Protein AF-A0A1Z8KY13-F1 (afdb_monomer)

Mean predicted aligned error: 12.35 Å

Solvent-accessible surface area (backbone atoms only — not comparable to full-atom values): 9020 Å² total; per-residue (Å²): 141,72,74,74,78,75,57,74,81,51,73,67,54,54,51,50,51,55,26,43,59,44,68,47,85,59,83,81,62,67,30,42,62,20,48,49,52,13,56,51,22,36,50,48,15,53,54,44,48,52,53,64,70,66,57,58,84,84,57,51,70,67,59,49,52,48,47,55,52,48,26,55,49,24,43,53,43,34,74,35,62,27,33,40,76,74,64,94,80,82,76,55,74,66,50,54,35,68,33,20,38,74,23,68,68,38,51,53,53,51,51,53,47,22,66,77,39,32,72,58,28,52,54,47,49,52,65,73,64,55,72,81,77,73,75,69,75,79,72,78,81,72,80,82,76,80,89,74,85,88,84,89,132

Sequence (153 aa):
MFMKFLRGPSPNEVVLEAAGIILGSRKMPEGHENYRLREESARQAKHIGKLLEGGNQLMDAEVRDFLTKAHRGFDRLGKIDSAIHNGTTFGTAEAIAMAYRKNPKWQREFLAFREALADQADAVIDKMTAIPTVEMPRRPILPKVSLSNWGGM

Secondary structure (DSSP, 8-state):
--GGGSSPPPHHHHHHHHHHHHHT-SPPP-GGGGHHHHHHHHHHHHHHHHHHHTT-TTS-HHHHHHHHHHHHHHHHHHTS-SEEE-S---S-HHHHHHTEEE-HHHHHHHHHHHHHHHHHHHHHHHHHH------------------------

pLDDT: mean 75.96, std 18.73, range [31.19, 97.25]

Nearest PDB structures (foldseek):
  8otz-assembly1_Cs  TM=2.197E-01  e=8.440E+00  Bos taurus

Structure (mmCIF, N/CA/C/O backbone):
data_AF-A0A1Z8KY13-F1
#
_entry.id   AF-A0A1Z8KY13-F1
#
loop_
_atom_site.group_PDB
_atom_site.id
_atom_si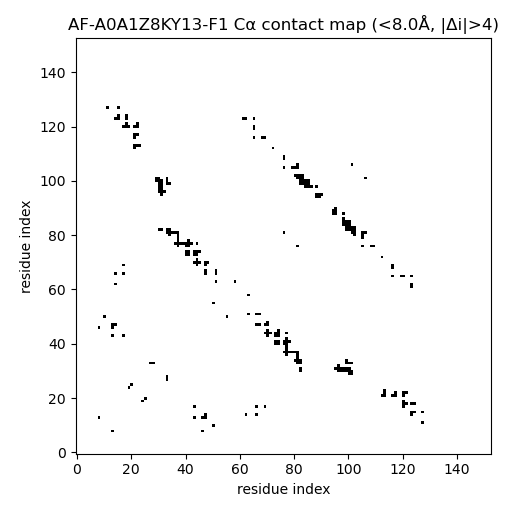te.type_symbol
_atom_site.label_atom_id
_atom_site.label_alt_id
_atom_site.label_comp_id
_atom_site.label_asym_id
_atom_site.label_entity_id
_atom_site.label_seq_id
_atom_site.pdbx_PDB_ins_code
_atom_site.Cartn_x
_atom_site.Cartn_y
_atom_site.Cartn_z
_atom_site.occupancy
_atom_site.B_iso_or_equiv
_atom_site.auth_seq_id
_atom_site.auth_comp_id
_atom_site.auth_asym_id
_atom_site.auth_atom_id
_atom_site.pdbx_PDB_model_num
ATOM 1 N N . MET A 1 1 ? -8.736 28.470 -5.691 1.00 38.75 1 MET A N 1
ATOM 2 C CA . MET A 1 1 ? -8.796 26.988 -5.618 1.00 38.75 1 MET A CA 1
ATOM 3 C C . MET A 1 1 ? -7.469 26.354 -5.143 1.00 38.75 1 MET A C 1
ATOM 5 O O . MET A 1 1 ? -7.197 25.215 -5.482 1.00 38.75 1 MET A O 1
ATOM 9 N N . PHE A 1 2 ? -6.657 27.046 -4.322 1.00 33.62 2 PHE A N 1
ATOM 10 C CA . PHE A 1 2 ? -5.311 26.601 -3.896 1.00 33.62 2 PHE A CA 1
ATOM 11 C C . PHE A 1 2 ? -5.249 25.999 -2.473 1.00 33.62 2 PHE A C 1
ATOM 13 O O . PHE A 1 2 ? -4.263 25.368 -2.113 1.00 33.62 2 PHE A O 1
ATOM 20 N N . MET A 1 3 ? -6.307 26.131 -1.661 1.00 31.19 3 MET A N 1
ATOM 21 C CA . MET A 1 3 ? -6.311 25.665 -0.261 1.00 31.19 3 MET A CA 1
ATOM 22 C C . MET A 1 3 ? -6.559 24.157 -0.066 1.00 31.19 3 MET A C 1
ATOM 24 O O . MET A 1 3 ? -6.382 23.664 1.044 1.00 31.19 3 MET A O 1
ATOM 28 N N . LYS A 1 4 ? -6.931 23.400 -1.111 1.00 38.62 4 LYS A N 1
ATOM 29 C CA . LYS A 1 4 ? -7.155 21.941 -1.003 1.00 38.62 4 LYS A CA 1
ATOM 30 C C . LYS A 1 4 ? -5.864 21.107 -0.990 1.00 38.62 4 LYS A C 1
ATOM 32 O O . LYS A 1 4 ? -5.913 19.966 -0.561 1.00 38.62 4 LYS A O 1
ATOM 37 N N . PHE A 1 5 ? -4.722 21.670 -1.393 1.00 43.19 5 PHE A N 1
ATOM 38 C CA . PHE A 1 5 ? -3.431 20.962 -1.421 1.00 43.19 5 PHE A CA 1
ATOM 39 C C . PHE A 1 5 ? -2.592 21.125 -0.139 1.00 43.19 5 PHE A C 1
ATOM 41 O O . PHE A 1 5 ? -1.548 20.495 -0.013 1.00 43.19 5 PHE A O 1
ATOM 48 N N . LEU A 1 6 ? -3.028 21.961 0.815 1.00 48.44 6 LEU A N 1
ATOM 49 C CA . LEU A 1 6 ? -2.286 22.241 2.056 1.00 48.44 6 LEU A CA 1
ATOM 50 C C . LEU A 1 6 ? -2.705 21.360 3.243 1.00 48.44 6 LEU A C 1
ATOM 52 O O . LEU A 1 6 ? -1.977 21.282 4.230 1.00 48.44 6 LEU A O 1
ATOM 56 N N . ARG A 1 7 ? -3.854 20.678 3.163 1.00 59.34 7 ARG A N 1
ATOM 57 C CA . ARG A 1 7 ? -4.224 19.636 4.126 1.00 59.34 7 ARG A CA 1
ATOM 58 C C 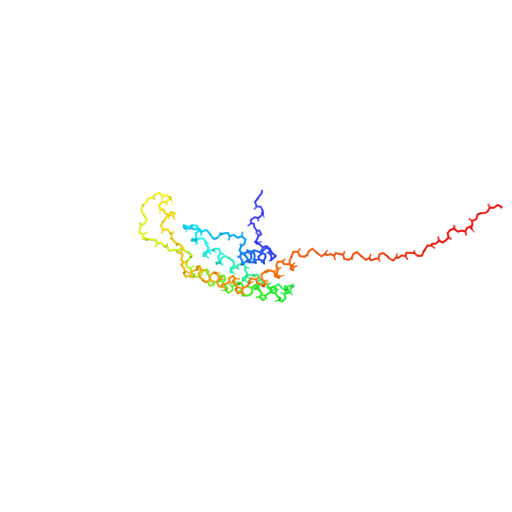. ARG A 1 7 ? -3.777 18.296 3.553 1.00 59.34 7 ARG A C 1
ATOM 60 O O . ARG A 1 7 ? -4.208 17.924 2.469 1.00 59.34 7 ARG A O 1
ATOM 67 N N . GLY A 1 8 ? -2.891 17.602 4.268 1.00 65.25 8 GLY A N 1
ATOM 68 C CA . GLY A 1 8 ? -2.609 16.194 3.985 1.00 65.25 8 GLY A CA 1
ATOM 69 C C . GLY A 1 8 ? -3.892 15.351 4.046 1.00 65.25 8 GLY A C 1
ATOM 70 O O . GLY A 1 8 ? -4.898 15.833 4.578 1.00 65.25 8 GLY A O 1
ATOM 71 N N . PRO A 1 9 ? -3.870 14.119 3.509 1.00 74.25 9 PRO A N 1
ATOM 72 C CA . PRO A 1 9 ? -5.047 13.259 3.497 1.00 74.25 9 PRO A CA 1
ATOM 73 C C . PRO A 1 9 ? -5.559 13.043 4.923 1.00 74.25 9 PRO A C 1
ATOM 75 O O . PRO A 1 9 ? -4.780 12.876 5.867 1.00 74.25 9 PRO A O 1
ATOM 78 N N . SER A 1 10 ? -6.877 13.079 5.080 1.00 83.88 10 SER A N 1
ATOM 79 C CA . SER A 1 10 ? -7.534 12.745 6.338 1.00 83.88 10 SER A CA 1
ATOM 80 C C . SER A 1 10 ? -7.287 11.273 6.703 1.00 83.88 10 SER A C 1
ATOM 82 O O . SER A 1 10 ? -7.04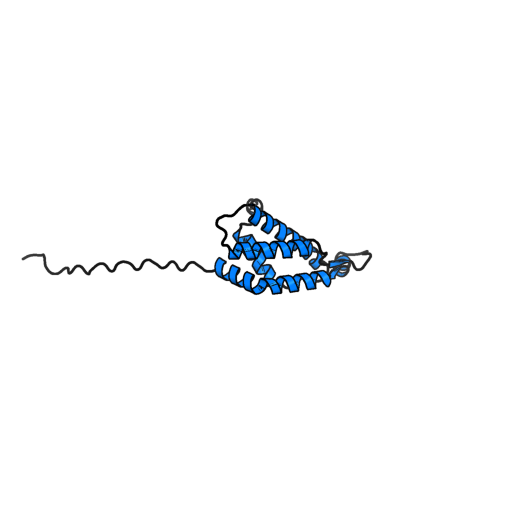7 10.449 5.816 1.00 83.88 10 SER A O 1
ATOM 84 N N . PRO A 1 11 ? -7.382 10.900 7.993 1.00 85.69 11 PRO A N 1
ATOM 85 C CA . PRO A 1 11 ? -7.245 9.508 8.424 1.00 85.69 11 PRO A CA 1
ATOM 86 C C . PRO A 1 11 ? -8.108 8.527 7.623 1.00 85.69 11 PRO A C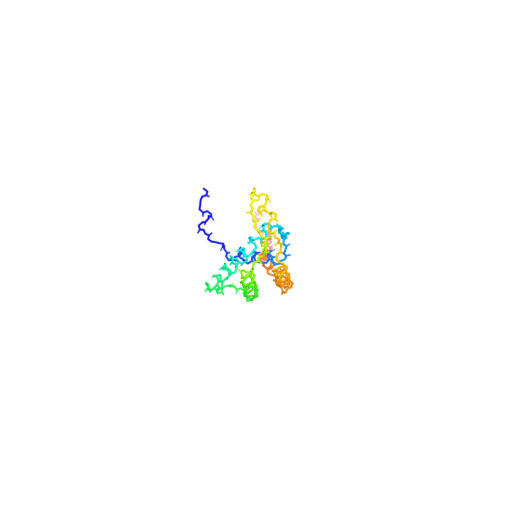 1
ATOM 88 O O . PRO A 1 11 ? -7.616 7.490 7.187 1.00 85.69 11 PRO A O 1
ATOM 91 N N . ASN A 1 12 ? -9.369 8.888 7.368 1.00 86.62 12 ASN A N 1
ATOM 92 C CA . ASN A 1 12 ? -10.301 8.034 6.639 1.00 86.62 12 ASN A CA 1
ATOM 93 C C . ASN A 1 12 ? -9.904 7.859 5.168 1.00 86.62 12 ASN A C 1
ATOM 95 O O . ASN A 1 12 ? -10.030 6.763 4.633 1.00 86.62 12 ASN A O 1
ATOM 99 N N . GLU A 1 13 ? -9.390 8.911 4.524 1.00 87.88 13 GLU A N 1
ATOM 100 C CA . GLU A 1 13 ? -8.881 8.818 3.151 1.00 87.88 13 GLU A CA 1
ATOM 101 C C . GLU A 1 13 ? -7.674 7.882 3.074 1.00 87.88 13 GLU A C 1
ATOM 103 O O . GLU A 1 13 ? -7.627 7.045 2.181 1.00 87.88 13 GLU A O 1
ATOM 108 N N . VAL A 1 14 ? -6.745 7.954 4.036 1.00 88.44 14 VAL A N 1
ATOM 109 C CA . VAL A 1 14 ? -5.586 7.043 4.086 1.00 88.44 14 VAL A CA 1
ATOM 110 C C . VAL A 1 14 ? -6.033 5.586 4.247 1.00 88.44 14 VAL A C 1
ATOM 112 O O . VAL A 1 14 ? -5.511 4.706 3.563 1.00 88.44 14 VAL A O 1
ATOM 115 N N . VAL A 1 15 ? -7.011 5.323 5.120 1.00 90.56 15 VAL A N 1
ATOM 116 C CA . VAL A 1 15 ? -7.564 3.975 5.341 1.00 90.56 15 VAL A CA 1
ATOM 117 C C . VAL A 1 15 ? -8.229 3.431 4.073 1.00 90.56 15 VAL A C 1
ATOM 119 O O . VAL A 1 15 ? -7.898 2.329 3.634 1.00 90.56 15 VAL A O 1
ATOM 122 N N . LEU A 1 16 ? -9.131 4.207 3.464 1.00 89.50 16 LEU A N 1
ATOM 123 C CA . LEU A 1 16 ? -9.864 3.787 2.265 1.00 89.50 16 LEU A CA 1
ATOM 124 C C . LEU A 1 16 ? -8.954 3.644 1.051 1.00 89.50 16 LEU A C 1
ATOM 126 O O . LEU A 1 16 ? -9.143 2.729 0.255 1.00 89.50 16 LEU A O 1
ATOM 130 N N . GLU A 1 17 ? -7.962 4.520 0.898 1.00 89.12 17 GLU A N 1
ATOM 131 C CA . GLU A 1 17 ? -7.007 4.427 -0.202 1.00 89.12 17 GLU A CA 1
ATOM 132 C C . GLU A 1 17 ? -6.148 3.162 -0.072 1.00 89.12 17 GLU A C 1
ATOM 134 O O . GLU A 1 17 ? -5.997 2.424 -1.048 1.00 89.12 17 GLU A O 1
ATOM 139 N N . ALA A 1 18 ? -5.657 2.846 1.133 1.00 90.62 18 ALA A N 1
ATOM 140 C CA . ALA A 1 18 ? -4.925 1.608 1.389 1.00 90.62 18 ALA A CA 1
ATOM 141 C C . ALA A 1 18 ? -5.774 0.364 1.072 1.00 90.62 18 ALA A C 1
ATOM 143 O O . ALA A 1 18 ? -5.312 -0.527 0.353 1.00 90.62 18 ALA A O 1
ATOM 144 N N . ALA A 1 19 ? -7.022 0.319 1.552 1.00 91.06 19 ALA A N 1
ATOM 145 C CA . ALA A 1 19 ? -7.937 -0.792 1.292 1.00 91.06 19 ALA A CA 1
ATOM 146 C C . ALA A 1 19 ? -8.292 -0.912 -0.200 1.00 91.06 19 ALA A C 1
ATOM 148 O O . ALA A 1 19 ? -8.212 -1.996 -0.776 1.00 91.06 19 ALA A O 1
ATOM 149 N N . GLY A 1 20 ? -8.578 0.208 -0.869 1.00 88.38 20 GLY A N 1
ATOM 150 C CA . GLY A 1 20 ? -8.909 0.242 -2.294 1.00 88.38 20 GLY A CA 1
ATOM 151 C C . GLY A 1 20 ? -7.759 -0.191 -3.211 1.00 88.38 20 GLY A C 1
ATOM 152 O O . GLY A 1 20 ? -8.007 -0.798 -4.260 1.00 88.38 20 GLY A O 1
ATOM 153 N N . ILE A 1 21 ? -6.506 0.079 -2.820 1.00 88.31 21 ILE A N 1
ATOM 154 C CA . ILE A 1 21 ? -5.311 -0.441 -3.504 1.00 88.31 21 ILE A CA 1
ATOM 155 C C . ILE A 1 21 ? -5.195 -1.959 -3.303 1.00 88.31 21 ILE A C 1
ATOM 157 O O . ILE A 1 21 ? -4.941 -2.680 -4.270 1.00 88.31 21 ILE A O 1
ATOM 161 N N . ILE A 1 22 ? -5.405 -2.451 -2.077 1.00 88.88 22 ILE A N 1
ATOM 162 C CA . ILE A 1 22 ? -5.304 -3.879 -1.735 1.00 88.88 22 ILE A CA 1
ATOM 163 C C . ILE A 1 22 ? -6.368 -4.713 -2.458 1.00 88.88 22 ILE A C 1
ATOM 165 O O . ILE A 1 22 ? -6.052 -5.755 -3.030 1.00 88.88 22 ILE A O 1
ATOM 169 N N . LEU A 1 23 ? -7.605 -4.231 -2.532 1.00 88.19 23 LEU A N 1
ATOM 170 C CA . LEU A 1 23 ? -8.693 -4.923 -3.232 1.00 88.19 23 LEU A CA 1
ATOM 171 C C . LEU A 1 23 ? -8.600 -4.795 -4.756 1.00 88.19 23 LEU A C 1
ATOM 173 O O . LEU A 1 23 ? -9.197 -5.572 -5.495 1.00 88.19 23 LEU A O 1
ATOM 177 N N . GLY A 1 24 ? -7.744 -3.900 -5.250 1.00 70.50 24 GLY A N 1
ATOM 178 C CA . GLY A 1 24 ? -7.403 -3.811 -6.666 1.00 70.50 24 GLY A CA 1
ATOM 179 C C . GLY A 1 24 ? -8.496 -3.200 -7.520 1.00 70.50 24 GLY A C 1
ATOM 180 O O . GLY A 1 24 ? -8.786 -3.691 -8.608 1.00 70.50 24 GLY A O 1
ATOM 181 N N . SER A 1 25 ? -9.012 -2.054 -7.085 1.00 53.09 25 SER A N 1
ATOM 182 C CA . SER A 1 25 ? -9.842 -1.184 -7.928 1.00 53.09 25 SER A CA 1
ATOM 183 C C . SER A 1 25 ? -9.095 -0.588 -9.143 1.00 53.09 25 SER A C 1
ATOM 185 O O . SER A 1 25 ? -9.706 0.086 -9.971 1.00 53.09 25 SER A O 1
ATOM 187 N N . ARG A 1 26 ? -7.781 -0.832 -9.300 1.00 52.53 26 ARG A N 1
ATOM 188 C CA . ARG A 1 26 ? -6.964 -0.354 -10.431 1.00 52.53 26 ARG A CA 1
ATOM 189 C C . ARG A 1 26 ? -6.243 -1.505 -11.139 1.00 52.53 26 ARG A C 1
ATOM 191 O O . ARG A 1 26 ? -5.535 -2.285 -10.504 1.00 52.53 26 ARG A O 1
ATOM 198 N N . LYS A 1 27 ? -6.371 -1.575 -12.473 1.00 56.41 27 LYS A N 1
ATOM 199 C CA . LYS A 1 27 ? -5.462 -2.372 -13.319 1.00 56.41 27 LYS A CA 1
ATOM 200 C C . LYS A 1 27 ? -4.027 -1.892 -13.079 1.00 56.41 27 LYS A C 1
ATOM 202 O O . LYS A 1 27 ? -3.797 -0.685 -13.038 1.00 56.41 27 LYS A O 1
ATOM 207 N N . MET A 1 28 ? -3.078 -2.819 -12.920 1.00 59.78 28 MET A N 1
ATOM 208 C CA . MET A 1 28 ? -1.664 -2.447 -12.814 1.00 59.78 28 MET A CA 1
ATOM 209 C C . MET A 1 28 ? -1.202 -1.843 -14.149 1.00 59.78 28 MET A C 1
ATOM 211 O O . MET A 1 28 ? -1.406 -2.491 -15.179 1.00 59.78 28 MET A O 1
ATOM 215 N N . PRO A 1 29 ? -0.608 -0.638 -14.155 1.00 62.84 29 PRO A N 1
ATOM 216 C CA . PRO A 1 29 ? -0.025 -0.071 -15.364 1.00 62.84 29 PRO A CA 1
ATOM 217 C C . PRO A 1 29 ? 1.088 -0.967 -15.931 1.00 62.84 29 PRO A C 1
ATOM 219 O O . PRO A 1 29 ? 1.699 -1.761 -15.218 1.00 62.84 29 PRO A O 1
ATOM 222 N N . GLU A 1 30 ? 1.378 -0.846 -17.225 1.00 60.72 30 GLU A N 1
ATOM 223 C CA . GLU A 1 30 ? 2.504 -1.525 -17.880 1.00 60.72 30 GLU A CA 1
ATOM 224 C C . GLU A 1 30 ? 3.560 -0.512 -18.356 1.00 60.72 30 GLU A C 1
ATOM 226 O O . GLU A 1 30 ? 3.323 0.695 -18.384 1.00 60.72 30 GLU A O 1
ATOM 231 N N . GLY A 1 31 ? 4.763 -0.985 -18.698 1.00 60.25 31 GLY A N 1
ATOM 232 C CA . GLY A 1 31 ? 5.819 -0.114 -19.234 1.00 60.25 31 GLY A CA 1
ATOM 233 C C . GLY A 1 31 ? 6.371 0.888 -18.215 1.00 60.25 31 GLY A C 1
ATOM 234 O O . GLY A 1 31 ? 6.473 0.573 -17.026 1.00 60.25 31 GLY A O 1
ATOM 235 N N . HIS A 1 32 ? 6.722 2.102 -18.659 1.00 63.78 32 HIS A N 1
ATOM 236 C CA . HIS A 1 32 ? 7.244 3.137 -17.756 1.00 63.78 32 HIS A CA 1
ATOM 237 C C . HIS A 1 32 ? 6.288 3.484 -16.617 1.00 63.78 32 HIS A C 1
ATOM 239 O O . HIS A 1 32 ? 6.739 3.721 -15.510 1.00 63.78 32 HIS A O 1
ATOM 245 N N . GLU A 1 33 ? 4.974 3.426 -16.808 1.00 67.38 33 GLU A N 1
ATOM 246 C CA . GLU A 1 33 ? 4.027 3.811 -15.758 1.00 67.38 33 GLU A CA 1
ATOM 247 C C . GLU A 1 33 ? 4.156 2.928 -14.505 1.00 67.38 33 GLU A C 1
ATOM 249 O O . GLU A 1 33 ? 3.870 3.384 -13.397 1.00 67.38 33 GLU A O 1
ATOM 254 N N . ASN A 1 34 ? 4.713 1.713 -14.642 1.00 70.56 34 ASN A N 1
ATOM 255 C CA . ASN A 1 34 ? 5.073 0.880 -13.499 1.00 70.56 34 ASN A CA 1
ATOM 256 C C . ASN A 1 34 ? 6.090 1.533 -12.566 1.00 70.56 34 ASN A C 1
ATOM 258 O O . ASN A 1 34 ? 6.001 1.268 -11.373 1.00 70.56 34 ASN A O 1
ATOM 262 N N . TYR A 1 35 ? 7.041 2.357 -13.032 1.00 71.88 35 TYR A N 1
ATOM 263 C CA . TYR A 1 35 ? 8.096 2.917 -12.164 1.00 71.88 35 TYR A CA 1
ATOM 264 C C . TYR A 1 35 ? 7.503 3.706 -10.986 1.00 71.88 35 TYR A C 1
ATOM 266 O O . TYR A 1 35 ? 8.066 3.718 -9.891 1.00 71.88 35 TYR A O 1
ATOM 274 N N . ARG A 1 36 ? 6.325 4.309 -11.190 1.00 82.12 36 ARG A N 1
ATOM 275 C CA . ARG A 1 36 ? 5.621 5.092 -10.172 1.00 82.12 36 ARG A CA 1
ATOM 276 C C . ARG A 1 36 ? 5.052 4.236 -9.048 1.00 82.12 36 ARG A C 1
ATOM 278 O O . ARG A 1 36 ? 4.902 4.742 -7.945 1.00 82.12 36 ARG A O 1
ATOM 285 N N . LEU A 1 37 ? 4.797 2.944 -9.268 1.00 86.50 37 LEU A N 1
ATOM 286 C CA . LEU A 1 37 ? 4.189 2.075 -8.253 1.00 86.50 37 LEU A CA 1
ATOM 287 C C . LEU A 1 37 ? 5.087 1.873 -7.024 1.00 86.50 37 LEU A C 1
ATOM 289 O O . LEU A 1 37 ? 4.582 1.762 -5.904 1.00 86.50 37 LEU A O 1
ATOM 293 N N . ARG A 1 38 ? 6.417 1.886 -7.198 1.00 89.25 38 ARG A N 1
ATOM 294 C CA . ARG A 1 38 ? 7.367 1.933 -6.078 1.00 89.25 38 ARG A CA 1
ATOM 295 C C . ARG A 1 38 ? 7.177 3.210 -5.262 1.00 89.25 38 ARG A C 1
ATOM 297 O O . ARG A 1 38 ? 7.053 3.150 -4.041 1.00 89.25 38 ARG A O 1
ATOM 304 N N . GLU A 1 39 ? 7.160 4.362 -5.927 1.00 89.00 39 GLU A N 1
ATOM 305 C CA . GLU A 1 39 ? 7.009 5.666 -5.273 1.00 89.00 39 GLU A CA 1
ATOM 306 C C . GLU A 1 39 ? 5.650 5.808 -4.587 1.00 89.00 39 GLU A C 1
ATOM 308 O O . GLU A 1 39 ? 5.570 6.330 -3.478 1.00 89.00 39 GLU A O 1
ATOM 313 N N . GLU A 1 40 ? 4.585 5.313 -5.216 1.00 90.00 40 GLU A N 1
ATOM 314 C CA . GLU A 1 40 ? 3.243 5.260 -4.640 1.00 90.00 40 GLU A CA 1
ATOM 315 C C . GLU A 1 40 ? 3.202 4.363 -3.404 1.00 90.00 40 GLU A C 1
ATOM 317 O O . GLU A 1 40 ? 2.684 4.786 -2.374 1.00 90.00 40 GLU A O 1
ATOM 322 N N . SER A 1 41 ? 3.830 3.184 -3.453 1.00 91.69 41 SER A N 1
ATOM 323 C CA . SER A 1 41 ? 3.936 2.298 -2.287 1.00 91.69 41 SER A CA 1
ATOM 324 C C . SER A 1 41 ? 4.700 2.968 -1.142 1.00 91.69 41 SER A C 1
ATOM 326 O O . SER A 1 41 ? 4.233 2.983 -0.006 1.00 91.69 41 SER A O 1
ATOM 328 N N . ALA A 1 42 ? 5.834 3.614 -1.432 1.00 93.00 42 ALA A N 1
ATOM 329 C CA . ALA A 1 42 ? 6.596 4.359 -0.430 1.00 93.00 42 ALA A CA 1
ATOM 330 C C . ALA A 1 42 ? 5.796 5.540 0.156 1.00 93.00 42 ALA A C 1
ATOM 332 O O . ALA A 1 42 ? 5.852 5.807 1.360 1.00 93.00 42 ALA A O 1
ATOM 333 N N . ARG A 1 43 ? 5.020 6.240 -0.680 1.00 92.50 43 ARG A N 1
ATOM 334 C CA . ARG A 1 43 ? 4.128 7.324 -0.248 1.00 92.50 43 ARG A CA 1
ATOM 335 C C . ARG A 1 43 ? 3.041 6.801 0.684 1.00 92.50 43 ARG A C 1
ATOM 337 O O . ARG A 1 43 ? 2.803 7.423 1.718 1.00 92.50 43 ARG A O 1
ATOM 344 N N . GLN A 1 44 ? 2.439 5.657 0.359 1.00 92.19 44 GLN A N 1
ATOM 345 C CA . GLN A 1 44 ? 1.420 5.055 1.211 1.00 92.19 44 GLN A CA 1
ATOM 346 C C . GLN A 1 44 ? 1.975 4.592 2.548 1.00 92.19 44 GLN A C 1
ATOM 348 O O . GLN A 1 44 ? 1.399 4.915 3.585 1.00 92.19 44 GLN A O 1
ATOM 353 N N . ALA A 1 45 ? 3.143 3.948 2.556 1.00 95.44 45 ALA A N 1
ATOM 354 C CA . ALA A 1 45 ? 3.827 3.614 3.799 1.00 95.44 45 ALA A CA 1
ATOM 355 C C . ALA A 1 45 ? 4.032 4.865 4.671 1.00 95.44 45 ALA A C 1
ATOM 357 O O . ALA A 1 45 ? 3.669 4.882 5.842 1.00 95.44 45 ALA A O 1
ATOM 358 N N . LYS A 1 46 ? 4.500 5.973 4.086 1.00 94.44 46 LYS A N 1
ATOM 359 C CA . LYS A 1 46 ? 4.682 7.231 4.822 1.00 94.44 46 LYS A CA 1
ATOM 360 C C . LYS A 1 46 ? 3.375 7.790 5.397 1.00 94.44 46 LYS A C 1
ATOM 362 O O . LYS A 1 46 ? 3.377 8.286 6.522 1.00 94.44 46 LYS A O 1
ATOM 367 N N . HIS A 1 47 ? 2.278 7.767 4.640 1.00 92.06 47 HIS A N 1
ATOM 368 C CA . HIS A 1 47 ? 0.982 8.259 5.118 1.00 92.06 47 HIS A CA 1
ATOM 369 C C . HIS A 1 47 ? 0.433 7.402 6.260 1.00 92.06 47 HIS A C 1
ATOM 371 O O . HIS A 1 47 ? 0.029 7.945 7.289 1.00 92.06 47 HIS A O 1
ATOM 377 N N . ILE A 1 48 ? 0.491 6.078 6.116 1.00 93.69 48 ILE A N 1
ATOM 378 C CA . ILE A 1 48 ? 0.029 5.148 7.146 1.00 93.69 48 ILE A CA 1
ATOM 379 C C . ILE A 1 48 ? 0.905 5.247 8.402 1.00 93.69 48 ILE A C 1
ATOM 381 O O . ILE A 1 48 ? 0.376 5.294 9.509 1.00 93.69 48 ILE A O 1
ATOM 385 N N . GLY A 1 49 ? 2.229 5.343 8.250 1.00 93.50 49 GLY A N 1
ATOM 386 C CA . GLY A 1 49 ? 3.161 5.499 9.370 1.00 93.50 49 GLY A CA 1
ATOM 387 C C . GLY A 1 49 ? 2.841 6.735 10.210 1.00 93.50 49 GLY A C 1
ATOM 388 O O . GLY A 1 49 ? 2.655 6.625 11.418 1.00 93.50 49 GLY A O 1
ATOM 389 N N . LYS A 1 50 ? 2.632 7.890 9.561 1.00 91.44 50 LYS A N 1
ATOM 390 C CA . LYS A 1 50 ? 2.202 9.123 10.243 1.00 91.44 50 LYS A CA 1
ATOM 391 C C . LYS A 1 50 ? 0.872 8.967 10.979 1.00 91.44 50 LYS A C 1
ATOM 393 O O . LYS A 1 50 ? 0.715 9.503 12.072 1.00 91.44 50 LYS A O 1
ATOM 398 N N . LEU A 1 51 ? -0.087 8.260 10.382 1.00 89.69 51 LEU A N 1
ATOM 399 C CA . LEU A 1 51 ? -1.387 8.010 11.003 1.00 89.69 51 LEU A CA 1
ATOM 400 C C . LEU A 1 51 ? -1.258 7.125 12.257 1.00 89.69 51 LEU A C 1
ATOM 402 O O . LEU A 1 51 ? -1.909 7.392 13.267 1.00 89.69 51 LEU A O 1
ATOM 406 N N . LEU A 1 52 ? -0.398 6.104 12.212 1.00 90.50 52 LEU A N 1
ATOM 407 C CA . LEU A 1 52 ? -0.123 5.217 13.346 1.00 90.50 52 LEU A CA 1
ATOM 408 C C . LEU A 1 52 ? 0.654 5.927 14.470 1.00 90.50 52 LEU A C 1
ATOM 410 O O . LEU A 1 52 ? 0.320 5.750 15.643 1.00 90.50 52 LEU A O 1
ATOM 414 N N . GLU A 1 53 ? 1.656 6.741 14.122 1.00 88.56 53 GLU A N 1
ATOM 415 C CA . GLU A 1 53 ? 2.469 7.538 15.058 1.00 88.56 53 GLU A CA 1
ATOM 416 C C . GLU A 1 53 ? 1.666 8.651 15.733 1.00 88.56 53 GLU A C 1
ATOM 418 O O . GLU A 1 53 ? 1.840 8.902 16.923 1.00 88.56 53 GLU A O 1
ATOM 423 N N . GLY A 1 54 ? 0.748 9.284 14.994 1.00 81.25 54 GLY A N 1
ATOM 424 C CA . GLY A 1 54 ? -0.122 10.353 15.488 1.00 81.25 54 GLY A CA 1
ATOM 425 C C . GLY A 1 54 ? -1.091 9.926 16.594 1.00 81.25 54 GLY A C 1
ATOM 426 O O . GLY A 1 54 ? -1.855 10.758 17.074 1.00 81.25 54 GLY A O 1
ATOM 427 N N . GLY A 1 55 ? -1.069 8.652 17.004 1.00 62.16 55 GLY A N 1
ATOM 428 C CA . GLY A 1 55 ? -1.735 8.191 18.213 1.00 62.16 55 GLY A CA 1
ATOM 429 C C . GLY A 1 55 ? -3.236 8.420 18.168 1.00 62.16 55 GLY A C 1
ATOM 430 O O . GLY A 1 55 ? -3.802 8.874 19.158 1.00 62.16 55 GLY A O 1
ATOM 431 N N . ASN A 1 56 ? -3.878 8.132 17.031 1.00 62.62 56 ASN A N 1
ATOM 432 C CA . ASN A 1 56 ? -5.320 8.280 16.882 1.00 62.62 56 ASN A CA 1
ATOM 433 C C . ASN A 1 56 ? -6.017 7.269 17.819 1.00 62.62 56 ASN A C 1
ATOM 435 O O . ASN A 1 56 ? -6.321 6.146 17.429 1.00 62.62 56 ASN A O 1
ATOM 439 N N . GLN A 1 57 ? -6.181 7.640 19.095 1.00 56.16 57 GLN A N 1
ATOM 440 C CA . GLN A 1 57 ? -6.708 6.804 20.185 1.00 56.16 57 GLN A CA 1
ATOM 441 C C . GLN A 1 57 ? -8.145 6.335 19.922 1.00 56.16 57 GLN A C 1
ATOM 443 O O . GLN A 1 57 ? -8.612 5.399 20.556 1.00 56.16 57 GLN A O 1
ATOM 448 N N . LEU A 1 58 ? -8.820 6.967 18.961 1.00 60.88 58 LEU A N 1
ATOM 449 C CA . LEU A 1 58 ? -10.159 6.625 18.489 1.00 60.88 58 LEU A CA 1
ATOM 450 C C . LEU A 1 58 ? -10.153 5.601 17.343 1.00 60.88 58 LEU A C 1
ATOM 452 O O . LEU A 1 58 ? -11.215 5.253 16.833 1.00 60.88 58 LEU A O 1
ATOM 456 N N . MET A 1 59 ? -8.980 5.146 16.895 1.00 79.94 59 MET A N 1
ATOM 457 C CA . MET A 1 59 ? -8.887 4.169 15.820 1.00 79.94 59 MET A CA 1
ATOM 458 C C . MET A 1 59 ? -9.221 2.778 16.344 1.00 79.94 59 MET A C 1
ATOM 460 O O . MET A 1 59 ? -8.523 2.235 17.201 1.00 79.94 59 MET A O 1
ATOM 464 N N . ASP A 1 60 ? -10.291 2.224 15.785 1.00 87.12 60 ASP A N 1
ATOM 465 C CA . ASP A 1 60 ? -10.735 0.852 15.986 1.00 87.12 60 ASP A CA 1
ATOM 466 C C . ASP A 1 60 ? -9.570 -0.147 15.841 1.00 87.12 60 ASP A C 1
ATOM 468 O O . ASP A 1 60 ? -8.688 0.012 14.989 1.00 87.12 60 ASP A O 1
ATOM 472 N N . ALA A 1 61 ? -9.547 -1.164 16.707 1.00 89.38 61 ALA A N 1
ATOM 473 C CA . ALA A 1 61 ? -8.434 -2.104 16.801 1.00 89.38 61 ALA A CA 1
ATOM 474 C C . ALA A 1 61 ? -8.206 -2.882 15.495 1.00 89.38 61 ALA A C 1
ATOM 476 O O . ALA A 1 61 ? -7.055 -3.121 15.126 1.00 89.38 61 ALA A O 1
ATOM 477 N N . GLU A 1 62 ? -9.276 -3.221 14.772 1.00 90.94 62 GLU A N 1
ATOM 478 C CA . GLU A 1 62 ? -9.194 -3.943 13.500 1.00 90.94 62 GLU A CA 1
ATOM 479 C C . GLU A 1 62 ? -8.634 -3.035 12.404 1.00 90.94 62 GLU A C 1
ATOM 481 O O . GLU A 1 62 ? -7.734 -3.433 11.666 1.00 90.94 62 GLU A O 1
ATOM 486 N N . VAL A 1 63 ? -9.076 -1.771 12.358 1.00 91.56 63 VAL A N 1
ATOM 487 C CA . VAL A 1 63 ? -8.521 -0.763 11.436 1.00 91.56 63 VAL A CA 1
ATOM 488 C C . VAL A 1 63 ? -7.034 -0.533 11.720 1.00 91.56 63 VAL A C 1
ATOM 490 O O . VAL A 1 63 ? -6.224 -0.436 10.796 1.00 91.56 63 VAL A O 1
ATOM 493 N N . ARG A 1 64 ? -6.640 -0.485 12.997 1.00 92.25 64 ARG A N 1
ATOM 494 C CA . ARG A 1 64 ? -5.236 -0.329 13.396 1.00 92.25 64 ARG A CA 1
ATOM 495 C C . ARG A 1 64 ? -4.380 -1.530 12.992 1.00 92.25 64 ARG A C 1
ATOM 497 O O . ARG A 1 64 ? -3.254 -1.334 12.526 1.00 92.25 64 ARG A O 1
ATOM 504 N N . ASP A 1 65 ? -4.876 -2.748 13.183 1.00 93.88 65 ASP A N 1
ATOM 505 C CA . ASP A 1 65 ? -4.176 -3.971 12.779 1.00 93.88 65 ASP A CA 1
ATOM 506 C C . ASP A 1 65 ? -4.019 -4.045 11.252 1.00 93.88 65 ASP A C 1
ATOM 508 O O . ASP A 1 65 ? -2.901 -4.220 10.753 1.00 93.88 65 ASP A O 1
ATOM 512 N N . PHE A 1 66 ? -5.098 -3.769 10.511 1.00 95.31 66 PHE A N 1
ATOM 513 C CA . PHE A 1 66 ? -5.074 -3.640 9.055 1.00 95.31 66 PHE A CA 1
ATOM 514 C C . PHE A 1 66 ? -4.006 -2.638 8.597 1.00 95.31 66 PHE A C 1
ATOM 516 O O . PHE A 1 66 ? -3.116 -2.990 7.821 1.00 95.31 66 PHE A O 1
ATOM 523 N N . LEU A 1 67 ? -4.025 -1.408 9.123 1.00 94.62 67 LEU A N 1
ATOM 524 C CA . LEU A 1 67 ? -3.045 -0.379 8.770 1.00 94.62 67 LEU A CA 1
ATOM 525 C C . LEU A 1 67 ? -1.614 -0.779 9.138 1.00 94.62 67 LEU A C 1
ATOM 527 O O . LEU A 1 67 ? -0.682 -0.485 8.395 1.00 94.62 67 LEU A O 1
ATOM 531 N N . THR A 1 68 ? -1.412 -1.476 10.255 1.00 95.62 68 THR A N 1
ATOM 532 C CA . THR A 1 68 ? -0.082 -1.951 10.663 1.00 95.62 68 THR A CA 1
ATOM 533 C C . THR A 1 68 ? 0.481 -2.951 9.655 1.00 95.62 68 THR A C 1
ATOM 535 O O . THR A 1 68 ? 1.659 -2.879 9.284 1.00 95.62 68 THR A O 1
ATOM 538 N N . LYS A 1 69 ? -0.353 -3.877 9.175 1.00 97.25 69 LYS A N 1
ATOM 539 C CA . LYS A 1 69 ? 0.039 -4.849 8.150 1.00 97.25 69 LYS A CA 1
ATOM 540 C C . LYS A 1 69 ? 0.217 -4.181 6.785 1.00 97.25 69 LYS A C 1
ATOM 542 O O . LYS A 1 69 ? 1.232 -4.416 6.127 1.00 97.25 69 LYS A O 1
ATOM 547 N N . ALA A 1 70 ? -0.701 -3.291 6.404 1.00 96.06 70 ALA A N 1
ATOM 548 C CA . ALA A 1 70 ? -0.629 -2.512 5.173 1.00 96.06 70 ALA A CA 1
ATOM 549 C C . ALA A 1 70 ? 0.653 -1.667 5.116 1.00 96.06 70 ALA A C 1
ATOM 551 O O . ALA A 1 70 ? 1.374 -1.715 4.122 1.00 96.06 70 ALA A O 1
ATOM 552 N N . HIS A 1 71 ? 1.000 -0.980 6.208 1.00 97.00 71 HIS A N 1
ATOM 553 C CA . HIS A 1 71 ? 2.238 -0.212 6.341 1.00 97.00 71 HIS A CA 1
ATOM 554 C C . HIS A 1 71 ? 3.472 -1.053 6.011 1.00 97.00 71 HIS A C 1
ATOM 556 O O . HIS A 1 71 ? 4.298 -0.652 5.197 1.00 97.00 71 HIS A O 1
ATOM 562 N N . ARG A 1 72 ? 3.584 -2.245 6.612 1.00 96.94 72 ARG A N 1
ATOM 563 C CA . ARG A 1 72 ? 4.717 -3.155 6.385 1.00 96.94 72 ARG A CA 1
ATOM 564 C C . ARG A 1 72 ? 4.789 -3.633 4.934 1.00 96.94 72 ARG A C 1
ATOM 566 O O . ARG A 1 72 ? 5.884 -3.713 4.378 1.00 96.94 72 ARG A O 1
ATOM 573 N N . GLY A 1 73 ? 3.644 -3.947 4.328 1.00 96.12 73 GLY A N 1
ATOM 574 C CA . GLY A 1 73 ? 3.570 -4.360 2.926 1.00 96.12 73 GLY A CA 1
ATOM 575 C C . GLY A 1 73 ? 3.990 -3.246 1.969 1.00 96.12 73 GLY A C 1
ATOM 576 O O . GLY A 1 73 ? 4.885 -3.441 1.146 1.00 96.12 73 GLY A O 1
ATOM 577 N N . PHE A 1 74 ? 3.422 -2.051 2.131 1.00 95.50 74 PHE A N 1
ATOM 578 C CA . PHE A 1 74 ? 3.763 -0.883 1.321 1.00 95.50 74 PHE A CA 1
ATOM 579 C C . PHE A 1 74 ? 5.215 -0.426 1.509 1.00 95.50 74 PHE A C 1
ATOM 581 O O . PHE A 1 74 ? 5.876 -0.098 0.525 1.00 95.50 74 PHE A O 1
ATOM 588 N N . ASP A 1 75 ? 5.748 -0.461 2.734 1.00 96.81 75 ASP A N 1
ATOM 589 C CA . ASP A 1 75 ? 7.153 -0.131 3.011 1.00 96.81 75 ASP A CA 1
ATOM 590 C C . ASP A 1 75 ? 8.105 -1.102 2.297 1.00 96.81 75 ASP A C 1
ATOM 592 O O . ASP A 1 75 ? 9.077 -0.684 1.665 1.00 96.81 75 ASP A O 1
ATOM 596 N N . ARG A 1 76 ? 7.793 -2.406 2.315 1.00 95.56 76 ARG A N 1
ATOM 597 C CA . ARG A 1 76 ? 8.556 -3.408 1.559 1.00 95.56 76 ARG A CA 1
ATOM 598 C C . ARG A 1 76 ? 8.498 -3.138 0.054 1.00 95.56 76 ARG A C 1
ATOM 600 O O . ARG A 1 76 ? 9.537 -3.163 -0.603 1.00 95.56 76 ARG A O 1
ATOM 607 N N . LEU A 1 77 ? 7.315 -2.861 -0.493 1.00 92.62 77 LEU A N 1
ATOM 608 C CA . LEU A 1 77 ? 7.132 -2.586 -1.923 1.00 92.62 77 LEU A CA 1
ATOM 609 C C . LEU A 1 77 ? 7.799 -1.279 -2.368 1.00 92.62 77 LEU A C 1
ATOM 611 O O . LEU A 1 77 ? 8.308 -1.210 -3.484 1.00 92.62 77 LEU A O 1
ATOM 615 N N . GLY A 1 78 ? 7.867 -0.268 -1.498 1.00 92.19 78 GLY A N 1
ATOM 616 C CA . GLY A 1 78 ? 8.578 0.990 -1.752 1.00 92.19 78 GLY A CA 1
ATOM 617 C C . GLY A 1 78 ? 10.105 0.845 -1.842 1.00 92.19 78 GLY A C 1
ATOM 618 O O . GLY A 1 78 ? 10.794 1.729 -2.360 1.00 92.19 78 GLY A O 1
ATOM 619 N N . LYS A 1 79 ? 10.647 -0.286 -1.378 1.00 94.50 79 LYS A N 1
ATOM 620 C CA . LYS A 1 79 ? 12.082 -0.622 -1.416 1.00 94.50 79 LYS A CA 1
ATOM 621 C C . LYS A 1 79 ? 12.475 -1.483 -2.617 1.00 94.50 79 LYS A C 1
ATOM 623 O O . LYS A 1 79 ? 13.653 -1.785 -2.783 1.00 94.50 79 LYS A O 1
ATOM 628 N N . ILE A 1 80 ? 11.512 -1.897 -3.436 1.00 91.88 80 ILE A N 1
ATOM 629 C CA . ILE A 1 80 ? 11.737 -2.741 -4.610 1.00 91.88 80 ILE A CA 1
ATOM 630 C C . ILE A 1 80 ? 11.357 -1.926 -5.843 1.00 91.88 80 ILE A C 1
ATOM 632 O O . ILE A 1 80 ? 10.273 -1.351 -5.892 1.00 91.88 80 ILE A O 1
ATOM 636 N N . ASP A 1 81 ? 12.217 -1.888 -6.856 1.00 90.38 81 ASP A N 1
ATOM 637 C CA . ASP A 1 81 ? 11.864 -1.237 -8.116 1.00 90.38 81 ASP A CA 1
ATOM 638 C C . ASP A 1 81 ? 10.697 -1.964 -8.782 1.00 90.38 81 ASP A C 1
ATOM 640 O O . ASP A 1 81 ? 10.752 -3.171 -9.014 1.00 90.38 81 ASP A O 1
ATOM 644 N N . SER A 1 82 ? 9.629 -1.240 -9.093 1.00 87.62 82 SER A N 1
ATOM 645 C CA . SER A 1 82 ? 8.430 -1.787 -9.735 1.00 87.62 82 SER A CA 1
ATOM 646 C C . SER A 1 82 ? 8.599 -1.990 -11.243 1.00 87.62 82 SER A C 1
ATOM 648 O O . SER A 1 82 ? 7.899 -2.804 -11.850 1.00 87.62 82 SER A O 1
ATOM 650 N N . ALA A 1 83 ? 9.580 -1.313 -11.840 1.00 87.19 83 ALA A N 1
ATOM 651 C CA . ALA A 1 83 ? 9.985 -1.474 -13.228 1.00 87.19 83 ALA A CA 1
ATOM 652 C C . ALA A 1 83 ? 11.498 -1.703 -13.340 1.00 87.19 83 ALA A C 1
ATOM 654 O O . ALA A 1 83 ? 12.273 -1.222 -12.520 1.00 87.19 83 ALA A O 1
ATOM 655 N N . ILE A 1 84 ? 11.913 -2.429 -14.375 1.00 85.25 84 ILE A N 1
ATOM 656 C CA . ILE A 1 84 ? 13.313 -2.693 -14.714 1.00 85.25 84 ILE A CA 1
ATOM 657 C C . ILE A 1 84 ? 13.623 -1.978 -16.026 1.00 85.25 84 ILE A C 1
ATOM 659 O O . ILE A 1 84 ? 12.871 -2.120 -16.990 1.00 85.25 84 ILE A O 1
ATOM 663 N N . HIS A 1 85 ? 14.737 -1.248 -16.063 1.00 81.75 85 HIS A N 1
ATOM 664 C CA . HIS A 1 85 ? 15.246 -0.620 -17.281 1.00 81.75 85 HIS A CA 1
ATOM 665 C C . HIS A 1 85 ? 15.917 -1.660 -18.192 1.00 81.75 85 HIS A C 1
ATOM 667 O O . HIS A 1 85 ? 16.753 -2.443 -17.742 1.00 81.75 85 HIS A O 1
ATOM 673 N N . ASN A 1 86 ? 15.600 -1.643 -19.483 1.00 75.88 86 ASN A N 1
ATOM 674 C CA . ASN A 1 86 ? 16.053 -2.607 -20.490 1.00 75.88 86 ASN A CA 1
ATOM 675 C C . ASN A 1 86 ? 17.405 -2.233 -21.149 1.00 75.88 86 ASN A C 1
ATOM 677 O O . ASN A 1 86 ? 17.688 -2.698 -22.248 1.00 75.88 86 ASN A O 1
ATOM 681 N N . GLY A 1 87 ? 18.255 -1.416 -20.510 1.00 69.00 87 GLY A N 1
ATOM 682 C CA . GLY A 1 87 ? 19.516 -0.908 -21.102 1.00 69.00 87 GLY A CA 1
ATOM 683 C C . GLY A 1 87 ? 19.404 0.485 -21.743 1.00 69.00 87 GLY A C 1
ATOM 684 O O . GLY A 1 87 ? 18.402 1.149 -21.545 1.00 69.00 87 GLY A O 1
ATOM 685 N N . THR A 1 88 ? 20.428 0.970 -22.451 1.00 57.69 88 THR A N 1
ATOM 686 C CA . THR A 1 88 ? 20.567 2.395 -22.824 1.00 57.69 88 THR A CA 1
ATOM 687 C C . THR A 1 88 ? 19.439 2.927 -23.711 1.00 57.69 88 THR A C 1
ATOM 689 O O . THR A 1 88 ? 19.213 2.439 -24.816 1.00 57.69 88 THR A O 1
ATOM 692 N N . THR A 1 89 ? 18.778 3.985 -23.251 1.00 59.47 89 THR A N 1
ATOM 693 C CA . THR A 1 89 ? 17.775 4.744 -24.003 1.00 59.47 89 THR A CA 1
ATOM 694 C C . THR A 1 89 ? 18.409 5.945 -24.690 1.00 59.47 89 THR A C 1
ATOM 696 O O . THR A 1 89 ? 18.859 6.880 -24.037 1.00 59.47 89 THR A O 1
ATOM 699 N N . PHE A 1 90 ? 18.389 5.945 -26.021 1.00 52.72 90 PHE A N 1
ATOM 700 C CA . PHE A 1 90 ? 18.541 7.147 -26.838 1.00 52.72 90 PHE A CA 1
ATOM 701 C C . PHE A 1 90 ? 17.264 7.305 -27.667 1.00 52.72 90 PHE A C 1
ATOM 703 O O . PHE A 1 90 ? 16.908 6.387 -28.404 1.00 52.72 90 PHE A O 1
ATOM 710 N N . GLY A 1 91 ? 16.558 8.434 -27.542 1.00 62.78 91 GLY A N 1
ATOM 711 C CA . GLY A 1 91 ? 15.384 8.719 -28.376 1.00 62.78 91 GLY A CA 1
ATOM 712 C C . GLY A 1 91 ? 14.214 9.409 -27.672 1.00 62.78 91 GLY A C 1
ATOM 713 O O . GLY A 1 91 ? 14.343 9.940 -26.572 1.00 62.78 91 GLY A O 1
ATOM 714 N N . THR A 1 92 ? 13.076 9.418 -28.372 1.00 66.88 92 THR A N 1
ATOM 715 C CA . THR A 1 92 ? 11.817 10.106 -28.039 1.00 66.88 92 THR A CA 1
ATOM 716 C C . THR A 1 92 ? 11.155 9.580 -26.753 1.00 66.88 92 THR A C 1
ATOM 718 O O . THR A 1 92 ? 11.515 8.524 -26.234 1.00 66.88 92 THR A O 1
ATOM 721 N N . ALA A 1 93 ? 10.149 10.295 -26.230 1.00 66.19 93 ALA A N 1
ATOM 722 C CA . ALA A 1 93 ? 9.407 9.891 -25.027 1.00 66.19 93 ALA A CA 1
ATOM 723 C C . ALA A 1 93 ? 8.805 8.469 -25.118 1.00 66.19 93 ALA A C 1
ATOM 725 O O . ALA A 1 93 ? 8.766 7.756 -24.118 1.00 66.19 93 ALA A O 1
ATOM 726 N N . GLU A 1 94 ? 8.410 8.019 -26.313 1.00 65.38 94 GLU A N 1
ATOM 727 C CA . GLU A 1 94 ? 7.954 6.642 -26.563 1.00 65.38 94 GLU A CA 1
ATOM 728 C C . GLU A 1 94 ? 9.075 5.606 -26.418 1.00 65.38 94 GLU A C 1
ATOM 730 O O . GLU A 1 94 ? 8.855 4.537 -25.850 1.00 65.38 94 GLU A O 1
ATOM 735 N N . ALA A 1 95 ? 10.300 5.929 -26.845 1.00 66.19 95 ALA A N 1
ATOM 736 C CA . ALA A 1 95 ? 11.452 5.048 -26.662 1.00 66.19 95 ALA A CA 1
ATOM 737 C C . ALA A 1 95 ? 11.797 4.877 -25.172 1.00 66.19 95 ALA A C 1
ATOM 739 O O . ALA A 1 95 ? 12.123 3.776 -24.730 1.00 66.19 95 ALA A O 1
ATOM 740 N N . ILE A 1 96 ? 11.649 5.944 -24.377 1.00 65.56 96 ILE A N 1
ATOM 741 C CA . ILE A 1 96 ? 11.761 5.881 -22.913 1.00 65.56 96 ILE A CA 1
ATOM 742 C C . ILE A 1 96 ? 10.618 5.042 -22.328 1.00 65.56 96 ILE A C 1
ATOM 744 O O . ILE A 1 96 ? 10.866 4.208 -21.460 1.00 65.56 96 ILE A O 1
ATOM 748 N N . ALA A 1 97 ? 9.388 5.192 -22.829 1.00 63.25 97 ALA A N 1
ATOM 749 C CA . ALA A 1 97 ? 8.239 4.422 -22.358 1.00 63.25 97 ALA A CA 1
ATOM 750 C C . ALA A 1 97 ? 8.411 2.901 -22.554 1.00 63.25 97 ALA A C 1
ATOM 752 O O . ALA A 1 97 ? 8.064 2.117 -21.666 1.00 63.25 97 ALA A O 1
ATOM 753 N N . MET A 1 98 ? 8.995 2.500 -23.689 1.00 66.44 98 MET A N 1
ATOM 754 C CA . MET A 1 98 ? 9.275 1.104 -24.054 1.00 66.44 98 MET A CA 1
ATOM 755 C C . MET A 1 98 ? 10.511 0.507 -23.365 1.00 66.44 98 MET A C 1
ATOM 757 O O . MET A 1 98 ? 10.678 -0.714 -23.327 1.00 66.44 98 MET A O 1
ATOM 761 N N . ALA A 1 99 ? 11.386 1.33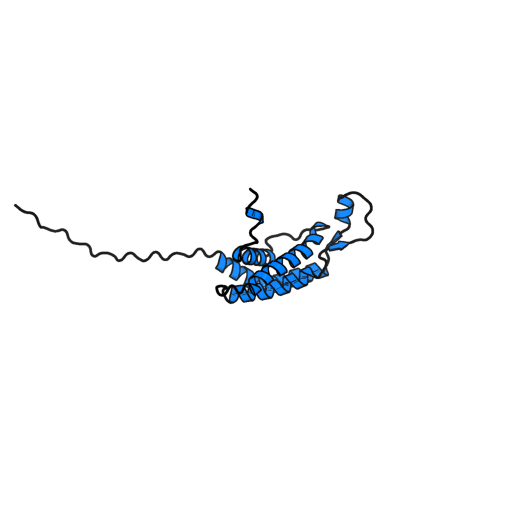9 -22.801 1.00 74.56 99 ALA A N 1
ATOM 762 C CA . ALA A 1 99 ? 12.612 0.878 -22.157 1.00 74.56 99 ALA A CA 1
ATOM 763 C C . ALA A 1 99 ? 12.400 0.295 -20.761 1.00 74.56 99 ALA A C 1
ATOM 765 O O . ALA A 1 99 ? 13.318 -0.304 -20.207 1.00 74.56 99 ALA A O 1
ATOM 766 N N . TYR A 1 100 ? 11.208 0.437 -20.191 1.00 77.19 100 TYR A N 1
ATOM 767 C CA . TYR A 1 100 ? 10.880 -0.119 -18.889 1.00 77.19 100 TYR A CA 1
ATOM 768 C C . TYR A 1 100 ? 9.971 -1.327 -19.049 1.00 77.19 100 TYR A C 1
ATOM 770 O O . TYR A 1 100 ? 8.927 -1.258 -19.691 1.00 77.19 100 TYR A O 1
ATOM 778 N N . ARG A 1 101 ? 10.340 -2.441 -18.419 1.00 80.00 101 ARG A N 1
ATOM 779 C CA . ARG A 1 101 ? 9.464 -3.609 -18.271 1.00 80.00 101 ARG A CA 1
ATOM 780 C C . ARG A 1 101 ? 9.053 -3.800 -16.819 1.00 80.00 101 ARG A C 1
ATOM 782 O O . ARG A 1 101 ? 9.751 -3.366 -15.905 1.00 80.00 101 ARG A O 1
ATOM 789 N N . LYS A 1 102 ? 7.950 -4.515 -16.601 1.00 83.31 102 LYS A N 1
ATOM 790 C CA . LYS A 1 102 ? 7.493 -4.909 -15.262 1.00 83.31 102 LYS A CA 1
ATOM 791 C C . LYS A 1 102 ? 8.574 -5.680 -14.496 1.00 83.31 102 LYS A C 1
ATOM 793 O O . LYS A 1 102 ? 9.205 -6.576 -15.062 1.00 83.31 102 LYS A O 1
ATOM 798 N N . ASN A 1 103 ? 8.772 -5.369 -13.213 1.00 88.62 103 ASN A N 1
ATOM 799 C CA . ASN A 1 103 ? 9.627 -6.183 -12.352 1.00 88.62 103 ASN A CA 1
ATOM 800 C C . ASN A 1 103 ? 8.835 -7.395 -11.817 1.00 88.62 103 ASN A C 1
ATOM 802 O O . ASN A 1 103 ? 7.950 -7.208 -10.978 1.00 88.62 103 ASN A O 1
ATOM 806 N N . PRO A 1 104 ? 9.153 -8.641 -12.223 1.00 88.25 104 PRO A N 1
ATOM 807 C CA . PRO A 1 104 ? 8.417 -9.822 -11.768 1.00 88.25 104 PRO A CA 1
ATOM 808 C C . PRO A 1 104 ? 8.523 -10.041 -10.252 1.00 88.25 104 PRO A C 1
ATOM 810 O O . PRO A 1 104 ? 7.584 -10.549 -9.640 1.00 88.25 104 PRO A O 1
ATOM 813 N N . LYS A 1 105 ? 9.629 -9.619 -9.619 1.00 91.69 105 LYS A N 1
ATOM 814 C CA . LYS A 1 105 ? 9.778 -9.685 -8.160 1.00 91.69 105 LYS A CA 1
ATOM 815 C C . LYS A 1 105 ? 8.773 -8.766 -7.473 1.00 91.69 105 LYS A C 1
ATOM 817 O O . LYS A 1 105 ? 8.087 -9.208 -6.559 1.00 91.69 105 LYS A O 1
ATOM 822 N N . TRP A 1 106 ? 8.677 -7.517 -7.929 1.00 91.19 106 TRP A N 1
ATOM 823 C CA . TRP A 1 106 ? 7.735 -6.547 -7.373 1.00 91.19 106 TRP A CA 1
ATOM 824 C C . TRP A 1 106 ? 6.290 -7.020 -7.545 1.00 91.19 106 TRP A C 1
ATOM 826 O O . TRP A 1 106 ? 5.528 -7.008 -6.586 1.00 91.19 106 TRP A O 1
ATOM 836 N N . GLN A 1 107 ? 5.939 -7.528 -8.732 1.00 88.75 107 GLN A N 1
ATOM 837 C CA . GLN A 1 107 ? 4.595 -8.048 -8.999 1.00 88.75 107 GLN A CA 1
ATOM 838 C C . GLN A 1 107 ? 4.221 -9.207 -8.080 1.00 88.75 107 GLN A C 1
ATOM 840 O O . GLN A 1 107 ? 3.126 -9.217 -7.527 1.00 88.75 107 GLN A O 1
ATOM 845 N N . ARG A 1 108 ? 5.132 -10.165 -7.882 1.00 90.31 108 ARG A N 1
ATOM 846 C CA . ARG A 1 108 ? 4.893 -11.296 -6.983 1.00 90.31 108 ARG A CA 1
ATOM 847 C C . ARG A 1 108 ? 4.681 -10.842 -5.538 1.00 90.31 108 ARG A C 1
ATOM 849 O O . ARG A 1 108 ? 3.750 -11.313 -4.897 1.00 90.31 108 ARG A O 1
ATOM 856 N N . GLU A 1 109 ? 5.516 -9.930 -5.039 1.00 92.50 109 GLU A N 1
ATOM 857 C CA . GLU A 1 109 ? 5.363 -9.377 -3.683 1.00 92.50 109 GLU A CA 1
ATOM 858 C C . GLU A 1 109 ? 4.051 -8.598 -3.547 1.00 92.50 109 GLU A C 1
ATOM 860 O O . GLU A 1 109 ? 3.371 -8.734 -2.537 1.00 92.50 109 GLU A O 1
ATOM 865 N N . PHE A 1 110 ? 3.662 -7.823 -4.565 1.00 91.12 110 PHE A N 1
ATOM 866 C CA . PHE A 1 110 ? 2.417 -7.058 -4.544 1.00 91.12 110 PHE A CA 1
ATOM 867 C C . PHE A 1 110 ? 1.185 -7.966 -4.557 1.00 91.12 110 PHE A C 1
ATOM 869 O O . PHE A 1 110 ? 0.262 -7.740 -3.783 1.00 91.12 110 PHE A O 1
ATOM 876 N N . LEU A 1 111 ? 1.172 -9.016 -5.382 1.00 89.62 111 LEU A N 1
ATOM 877 C CA . LEU A 1 111 ? 0.068 -9.979 -5.415 1.00 89.62 111 LEU A CA 1
ATOM 878 C C . LEU A 1 111 ? -0.067 -10.736 -4.090 1.00 89.62 111 LEU A C 1
ATOM 880 O O . LEU A 1 111 ? -1.163 -10.781 -3.541 1.00 89.62 111 LEU A O 1
ATOM 884 N N . ALA A 1 112 ? 1.040 -11.242 -3.538 1.00 91.81 112 ALA A N 1
ATOM 885 C CA . ALA A 1 112 ? 1.031 -11.923 -2.243 1.00 91.81 112 ALA A CA 1
ATOM 886 C C . ALA A 1 112 ? 0.591 -10.988 -1.102 1.00 91.81 112 ALA A C 1
ATOM 888 O O . ALA A 1 112 ? -0.163 -11.383 -0.217 1.00 91.81 112 ALA A O 1
ATOM 889 N N . PHE A 1 113 ? 1.036 -9.729 -1.135 1.00 93.06 113 PHE A N 1
ATOM 890 C CA . PHE A 1 113 ? 0.597 -8.694 -0.202 1.00 93.06 113 PHE A CA 1
ATOM 891 C C . PHE A 1 113 ? -0.916 -8.448 -0.277 1.00 93.06 113 PHE A C 1
ATOM 893 O O . PHE A 1 113 ? -1.567 -8.375 0.764 1.00 93.06 113 PHE A O 1
ATOM 900 N N . ARG A 1 114 ? -1.470 -8.338 -1.491 1.00 91.50 114 ARG A N 1
ATOM 901 C CA . ARG A 1 114 ? -2.908 -8.137 -1.706 1.00 91.50 114 ARG A CA 1
ATOM 902 C C . ARG A 1 114 ? -3.725 -9.314 -1.192 1.00 91.50 114 ARG A C 1
ATOM 904 O O . ARG A 1 114 ? -4.671 -9.109 -0.445 1.00 91.50 114 ARG A O 1
ATOM 911 N N . GLU A 1 115 ? -3.332 -10.525 -1.569 1.00 91.06 115 GLU A N 1
ATOM 912 C CA . GLU A 1 115 ? -3.999 -11.758 -1.152 1.00 91.06 115 GLU A CA 1
ATOM 913 C C . GLU A 1 115 ? -4.026 -11.889 0.376 1.00 91.06 115 GLU A C 1
ATOM 915 O O . GLU A 1 115 ? -5.073 -12.154 0.954 1.00 91.06 115 GLU A O 1
ATOM 920 N N . ALA A 1 116 ? -2.912 -11.589 1.049 1.00 93.56 116 ALA A N 1
ATOM 921 C CA . ALA A 1 116 ? -2.816 -11.682 2.504 1.00 93.56 116 ALA A CA 1
ATOM 922 C C . ALA A 1 116 ? -3.703 -10.683 3.275 1.00 93.56 116 ALA A C 1
ATOM 924 O O . ALA A 1 116 ? -3.913 -10.869 4.476 1.00 93.56 116 ALA A O 1
ATOM 925 N N . LEU A 1 117 ? -4.176 -9.608 2.633 1.00 95.25 117 LEU A N 1
ATOM 926 C CA . LEU A 1 117 ? -4.958 -8.547 3.278 1.00 95.25 117 LEU A CA 1
ATOM 927 C C . LEU A 1 117 ? -6.339 -8.312 2.669 1.00 95.25 117 LEU A C 1
ATOM 929 O O . LEU A 1 117 ? -7.033 -7.427 3.162 1.00 95.25 117 LEU A O 1
ATOM 933 N N . ALA A 1 118 ? -6.746 -9.073 1.652 1.00 92.00 118 ALA A N 1
ATOM 934 C CA . ALA A 1 118 ? -8.015 -8.872 0.956 1.00 92.00 118 ALA A CA 1
ATOM 935 C C . ALA A 1 118 ? -9.206 -8.858 1.929 1.00 92.00 118 ALA A C 1
ATOM 937 O O . ALA A 1 118 ? -9.886 -7.842 2.032 1.00 92.00 118 ALA A O 1
ATOM 938 N N . ASP A 1 119 ? -9.360 -9.904 2.744 1.00 93.00 119 ASP A N 1
ATOM 939 C CA . ASP A 1 119 ? -10.487 -10.018 3.683 1.00 93.00 119 ASP A CA 1
ATOM 940 C C . ASP A 1 119 ? -10.530 -8.870 4.709 1.00 93.00 119 ASP A C 1
ATOM 942 O O . ASP A 1 119 ? -11.591 -8.347 5.043 1.00 93.00 119 ASP A O 1
ATOM 946 N N . GLN A 1 120 ? -9.363 -8.439 5.206 1.00 93.44 120 GLN A N 1
ATOM 947 C CA . GLN A 1 120 ? -9.278 -7.309 6.140 1.00 93.44 120 GLN A CA 1
ATOM 948 C C . GLN A 1 120 ? -9.591 -5.979 5.449 1.00 93.44 120 GLN A C 1
ATOM 950 O O . GLN A 1 120 ? -10.206 -5.107 6.057 1.00 93.44 120 GLN A O 1
ATOM 955 N N . ALA A 1 121 ? -9.164 -5.808 4.198 1.00 91.56 121 ALA A N 1
ATOM 956 C CA . ALA A 1 121 ? -9.452 -4.611 3.424 1.00 91.56 121 ALA A CA 1
ATOM 957 C C . ALA A 1 121 ? -10.953 -4.487 3.124 1.00 91.56 121 ALA A C 1
ATOM 959 O O . ALA A 1 121 ? -11.496 -3.396 3.292 1.00 91.56 121 ALA A O 1
ATOM 960 N N . ASP A 1 122 ? -11.620 -5.586 2.753 1.00 91.56 122 ASP A N 1
ATOM 961 C CA . ASP A 1 122 ? -13.073 -5.618 2.539 1.00 91.56 122 ASP A CA 1
ATOM 962 C C . ASP A 1 122 ? -13.823 -5.255 3.828 1.00 91.56 122 ASP A C 1
ATOM 964 O O . ASP A 1 122 ? -14.617 -4.314 3.838 1.00 91.56 122 ASP A O 1
ATOM 968 N N . ALA A 1 123 ? -13.484 -5.894 4.954 1.00 90.94 123 ALA A N 1
ATOM 969 C CA . ALA A 1 123 ? -14.106 -5.599 6.247 1.00 90.94 123 ALA A CA 1
ATOM 970 C C . ALA A 1 123 ? -13.922 -4.132 6.685 1.00 90.94 123 ALA A C 1
ATOM 972 O O . ALA A 1 123 ? -14.828 -3.518 7.256 1.00 90.94 123 ALA A O 1
ATOM 973 N N . VAL A 1 124 ? -12.753 -3.544 6.409 1.00 90.19 124 VAL A N 1
ATOM 974 C CA . VAL A 1 124 ? -12.481 -2.129 6.691 1.00 90.19 124 VAL A CA 1
ATOM 975 C C . VAL A 1 124 ? -13.316 -1.213 5.799 1.00 90.19 124 VAL A C 1
ATOM 977 O O . VAL A 1 124 ? -13.845 -0.222 6.306 1.00 90.19 124 VAL A O 1
ATOM 980 N N . ILE A 1 125 ? -13.468 -1.518 4.505 1.00 88.06 125 ILE A N 1
ATOM 981 C CA . ILE A 1 125 ? -14.345 -0.742 3.616 1.00 88.06 125 ILE A CA 1
ATOM 982 C C . ILE A 1 125 ? -15.787 -0.811 4.106 1.00 88.06 125 ILE A C 1
ATOM 984 O O . ILE A 1 125 ? -16.409 0.242 4.254 1.00 88.06 125 ILE A O 1
ATOM 988 N N . ASP A 1 126 ? -16.303 -1.997 4.417 1.00 88.50 126 ASP A N 1
ATOM 989 C CA . ASP A 1 126 ? -17.672 -2.161 4.911 1.00 88.50 126 ASP A CA 1
ATOM 990 C C . ASP A 1 126 ? -17.894 -1.362 6.197 1.00 88.50 126 ASP A C 1
ATOM 992 O O . ASP A 1 126 ? -18.845 -0.588 6.297 1.00 88.50 126 ASP A O 1
ATOM 996 N N . LYS A 1 127 ? -16.964 -1.447 7.157 1.00 86.25 127 LYS A N 1
ATOM 997 C CA . LYS A 1 127 ? -17.042 -0.684 8.413 1.00 86.25 127 LYS A CA 1
ATOM 998 C C . LYS A 1 127 ? -17.022 0.830 8.178 1.00 86.25 127 LYS A C 1
ATOM 1000 O O . LYS A 1 127 ? -17.737 1.571 8.846 1.00 86.25 127 LYS A O 1
ATOM 1005 N N . MET A 1 128 ? -16.198 1.296 7.245 1.00 82.69 128 MET A N 1
ATOM 1006 C CA . MET A 1 128 ? -16.029 2.720 6.940 1.00 82.69 128 MET A CA 1
ATOM 1007 C C . MET A 1 128 ? -17.162 3.303 6.084 1.00 82.69 128 MET A C 1
ATOM 1009 O O . MET A 1 128 ? -17.378 4.516 6.102 1.00 82.69 128 MET A O 1
ATOM 1013 N N . THR A 1 129 ? -17.842 2.465 5.300 1.00 79.44 129 THR A N 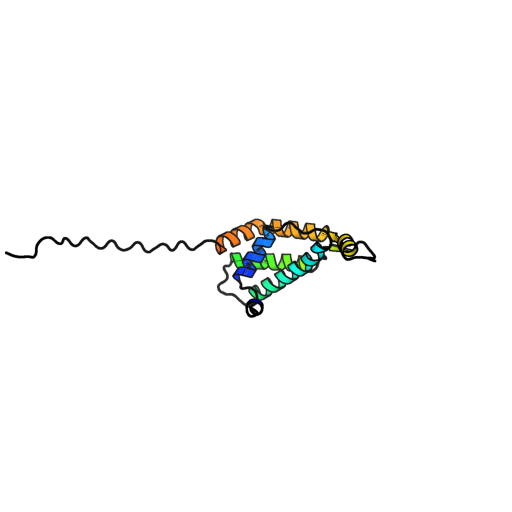1
ATOM 1014 C CA . THR A 1 129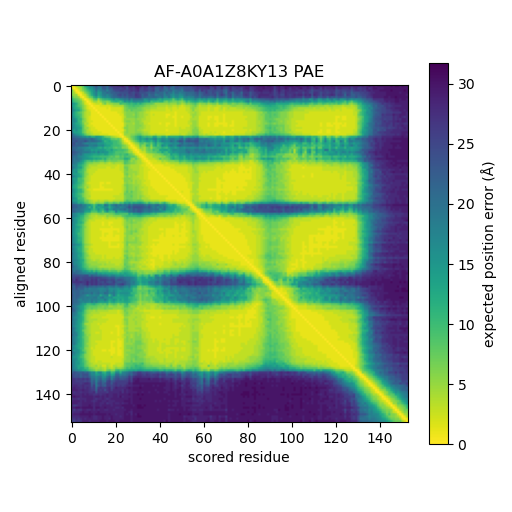 ? -18.914 2.864 4.373 1.00 79.44 129 THR A CA 1
ATOM 1015 C C . THR A 1 129 ? -20.308 2.546 4.894 1.00 79.44 129 THR A C 1
ATOM 1017 O O . THR A 1 129 ? -21.283 3.070 4.350 1.00 79.44 129 THR A O 1
ATOM 1020 N N . ALA A 1 130 ? -20.417 1.761 5.970 1.00 77.44 130 ALA A N 1
ATOM 1021 C CA . ALA A 1 130 ? -21.648 1.582 6.716 1.00 77.44 130 ALA A CA 1
ATOM 1022 C C . ALA A 1 130 ? -22.188 2.954 7.139 1.00 77.44 130 ALA A C 1
ATOM 1024 O O . ALA A 1 130 ? -21.700 3.598 8.070 1.00 77.44 130 ALA A O 1
ATOM 1025 N N . ILE A 1 131 ? -23.215 3.417 6.425 1.00 53.16 131 ILE A N 1
ATOM 1026 C CA . ILE A 1 131 ? -24.025 4.557 6.841 1.00 53.16 131 ILE A CA 1
ATOM 1027 C C . ILE A 1 131 ? -24.594 4.164 8.205 1.00 53.16 131 ILE A C 1
ATOM 1029 O O . ILE A 1 131 ? -25.243 3.118 8.281 1.00 53.16 131 ILE A O 1
ATOM 1033 N N . PRO A 1 132 ? -24.391 4.945 9.281 1.00 48.06 132 PRO A N 1
ATOM 1034 C CA . PRO A 1 132 ? -25.079 4.658 10.522 1.00 48.06 132 PRO A CA 1
ATOM 1035 C C . PRO A 1 132 ? -26.572 4.761 10.223 1.00 48.06 132 PRO A C 1
ATOM 1037 O O . PRO A 1 132 ? -27.099 5.851 9.988 1.00 48.06 132 PRO A O 1
ATOM 1040 N N . THR A 1 133 ? -27.268 3.625 10.196 1.00 42.47 133 THR A N 1
ATOM 1041 C CA . THR A 1 133 ? -28.712 3.600 10.378 1.00 42.47 133 THR A CA 1
ATOM 1042 C C . THR A 1 133 ? -28.947 4.214 11.742 1.00 42.47 133 THR A C 1
ATOM 1044 O O . THR A 1 133 ? -28.808 3.553 12.767 1.00 42.47 133 THR A O 1
ATOM 1047 N N . VAL A 1 134 ? -29.230 5.515 11.756 1.00 44.41 134 VAL A N 1
ATOM 1048 C CA . VAL A 1 134 ? -29.821 6.177 12.905 1.00 44.41 134 VAL A CA 1
ATOM 1049 C C . VAL A 1 134 ? -31.105 5.403 13.157 1.00 44.41 134 VAL A C 1
ATOM 1051 O O . VAL A 1 134 ? -32.081 5.558 12.422 1.00 44.41 134 VAL A O 1
ATOM 1054 N N . GLU A 1 135 ? -31.093 4.518 14.153 1.00 42.31 135 GLU A N 1
ATOM 1055 C CA . GLU A 1 135 ? -32.327 4.072 14.773 1.00 42.31 135 GLU A CA 1
ATOM 1056 C C . GLU A 1 135 ? -33.009 5.349 15.244 1.00 42.31 135 GLU A C 1
ATOM 1058 O O . GLU A 1 135 ? -32.625 5.955 16.247 1.00 42.31 135 GLU A O 1
ATOM 1063 N N . MET A 1 136 ? -33.972 5.833 14.457 1.00 41.53 136 MET A N 1
ATOM 1064 C CA . MET A 1 136 ? -34.824 6.907 14.922 1.00 41.53 136 MET A CA 1
ATOM 1065 C C . MET A 1 136 ? -35.422 6.416 16.239 1.00 41.53 136 MET A C 1
ATOM 1067 O O . MET A 1 136 ? -36.008 5.325 16.246 1.00 41.53 136 MET A O 1
ATOM 1071 N N . PRO A 1 137 ? -35.289 7.169 17.345 1.00 45.25 137 PRO A N 1
ATOM 1072 C CA . PRO A 1 137 ? -35.936 6.788 18.583 1.00 45.25 137 PRO A CA 1
ATOM 1073 C C . PRO A 1 137 ? -37.413 6.598 18.256 1.00 45.25 137 PRO A C 1
ATOM 1075 O O . PRO A 1 137 ? -38.061 7.511 17.731 1.00 45.25 137 PRO A O 1
ATOM 1078 N N . ARG A 1 138 ? -37.929 5.384 18.491 1.00 54.84 138 ARG A N 1
ATOM 1079 C CA . ARG A 1 138 ? -39.360 5.104 18.385 1.00 54.84 138 ARG A CA 1
ATOM 1080 C C . ARG A 1 138 ? -40.044 6.166 19.232 1.00 54.84 138 ARG A C 1
ATOM 1082 O O . ARG A 1 138 ? -39.881 6.167 20.451 1.00 54.84 138 ARG A O 1
ATOM 1089 N N . ARG A 1 139 ? -40.724 7.119 18.584 1.00 50.44 139 ARG A N 1
ATOM 1090 C CA . ARG A 1 139 ? -41.463 8.167 19.292 1.00 50.44 139 ARG A CA 1
ATOM 1091 C C . ARG A 1 139 ? -42.330 7.462 20.337 1.00 50.44 139 ARG A C 1
ATOM 1093 O O . ARG A 1 139 ? -43.022 6.512 19.957 1.00 50.44 139 ARG A O 1
ATOM 1100 N N . PRO A 1 140 ? -42.304 7.868 21.618 1.00 46.72 140 PRO A N 1
ATOM 1101 C CA . PRO A 1 140 ? -43.263 7.338 22.566 1.00 46.72 140 PRO A CA 1
ATOM 1102 C C . PRO A 1 140 ? -44.653 7.636 22.006 1.00 46.72 140 PRO A C 1
ATOM 1104 O O . PRO A 1 140 ? -44.969 8.775 21.654 1.00 46.72 140 PRO A O 1
ATOM 1107 N N . ILE A 1 141 ? -45.451 6.584 21.840 1.00 58.88 141 ILE A N 1
ATOM 1108 C CA . ILE A 1 141 ? -46.854 6.697 21.466 1.00 58.88 141 ILE A CA 1
ATOM 1109 C C . ILE A 1 141 ? -47.509 7.431 22.635 1.00 58.88 141 ILE A C 1
ATOM 1111 O O . ILE A 1 141 ? -47.716 6.845 23.695 1.00 58.88 141 ILE A O 1
ATOM 1115 N N . LEU A 1 142 ? -47.758 8.734 22.480 1.00 52.47 142 LEU A N 1
ATOM 1116 C CA . LEU A 1 142 ? -48.542 9.479 23.458 1.00 52.47 142 LEU A CA 1
ATOM 1117 C C . LEU A 1 142 ? -49.911 8.790 23.577 1.00 52.47 142 LEU A C 1
ATOM 1119 O O . LEU A 1 142 ? -50.500 8.446 22.544 1.00 52.47 142 LEU A O 1
ATOM 1123 N N . PRO A 1 143 ? -50.432 8.566 24.796 1.00 47.97 143 PRO A N 1
ATOM 1124 C CA . PRO A 1 143 ? -51.776 8.037 24.948 1.00 47.97 143 PRO A CA 1
ATOM 1125 C C . PRO A 1 143 ? -52.754 8.994 24.259 1.00 47.97 143 PRO A C 1
ATOM 1127 O O . PRO A 1 143 ? -52.676 10.211 24.436 1.00 47.97 143 PRO A O 1
ATOM 1130 N N . LYS A 1 144 ? -53.657 8.443 23.439 1.00 54.44 144 LYS A N 1
ATOM 1131 C CA . LYS A 1 144 ? -54.757 9.200 22.835 1.00 54.44 144 LYS A CA 1
ATOM 1132 C C . LYS A 1 144 ? -55.555 9.847 23.964 1.00 54.44 144 LYS A C 1
ATOM 1134 O O . LYS A 1 144 ? -56.276 9.156 24.679 1.00 54.44 144 LYS A O 1
ATOM 1139 N N . VAL A 1 145 ? -55.422 11.159 24.130 1.00 47.22 145 VAL A N 1
ATOM 1140 C CA . VAL A 1 145 ? -56.311 11.923 25.002 1.00 47.22 145 VAL A CA 1
ATOM 1141 C C . VAL A 1 14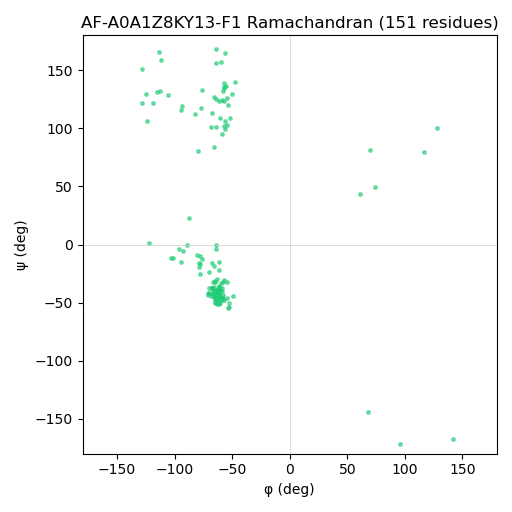5 ? -57.690 11.888 24.349 1.00 47.22 145 VAL A C 1
ATOM 1143 O O . VAL A 1 145 ? -57.877 12.402 23.247 1.00 47.22 145 VAL A O 1
ATOM 1146 N N . SER A 1 146 ? -58.635 11.214 25.002 1.00 50.84 146 SER A N 1
ATOM 1147 C CA . SER A 1 146 ? -60.044 11.218 24.616 1.00 50.84 146 SER A CA 1
ATOM 1148 C C . SER A 1 146 ? -60.606 12.614 24.867 1.00 50.84 146 SER A C 1
ATOM 1150 O O . SER A 1 146 ? -60.901 12.972 26.004 1.00 50.84 146 SER A O 1
ATOM 1152 N N . LEU A 1 147 ? -60.741 13.417 23.812 1.00 50.28 147 LEU A N 1
ATOM 1153 C CA . LEU A 1 147 ? -61.571 14.618 23.835 1.00 50.28 147 LEU A CA 1
ATOM 1154 C C . LEU A 1 147 ? -63.026 14.188 23.658 1.00 50.28 147 LEU A C 1
ATOM 1156 O O . LEU A 1 147 ? -63.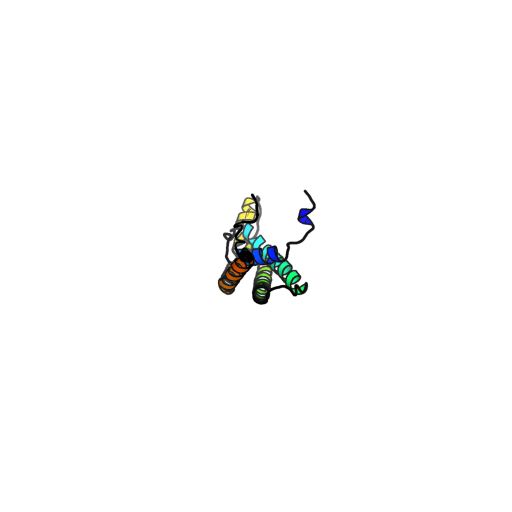583 14.228 22.566 1.00 50.28 147 LEU A O 1
ATOM 1160 N N . SER A 1 148 ? -63.624 13.738 24.752 1.00 48.41 148 SER A N 1
ATOM 1161 C CA . SER A 1 148 ? -65.063 13.536 24.855 1.00 48.41 148 SER A CA 1
ATOM 1162 C C . SER A 1 148 ? -65.579 14.347 26.040 1.00 48.41 148 SER A C 1
ATOM 1164 O O . SER A 1 148 ? -65.369 13.982 27.194 1.00 48.41 148 SER A O 1
ATOM 1166 N N . ASN A 1 149 ? -66.261 15.437 25.681 1.00 49.84 149 ASN A N 1
ATOM 1167 C CA . ASN A 1 149 ? -67.259 16.190 26.439 1.00 49.84 149 ASN A CA 1
ATOM 1168 C C . ASN A 1 149 ? -66.803 16.997 27.658 1.00 49.84 149 ASN A C 1
ATOM 1170 O O . ASN A 1 149 ? -67.076 16.630 28.796 1.00 49.84 149 ASN A O 1
ATOM 1174 N N . TRP A 1 150 ? -66.274 18.192 27.386 1.00 47.19 150 TRP A N 1
ATOM 1175 C CA . TRP A 1 150 ? -66.598 19.388 28.168 1.00 47.19 150 TRP A CA 1
ATOM 1176 C C . TRP A 1 150 ? -67.037 20.507 27.212 1.00 47.19 150 TRP A C 1
ATOM 1178 O O . TRP A 1 150 ? -66.296 20.875 26.305 1.00 47.19 150 TRP A O 1
ATOM 1188 N N . GLY A 1 151 ? -68.258 21.004 27.423 1.00 37.16 151 GLY A N 1
ATOM 1189 C CA . GLY A 1 151 ? -68.967 22.001 26.613 1.00 37.16 151 GLY A CA 1
ATOM 1190 C C . GLY A 1 151 ? -70.351 21.449 26.251 1.00 37.16 151 GLY A C 1
ATOM 1191 O O . GLY A 1 151 ? -70.443 20.574 25.405 1.00 37.16 151 GLY A O 1
ATOM 1192 N N . GLY A 1 152 ? -71.463 21.796 26.892 1.00 43.12 152 GLY A N 1
ATOM 1193 C CA . GLY A 1 152 ? -71.799 23.038 27.573 1.00 43.12 152 GLY A CA 1
ATOM 1194 C C . GLY A 1 152 ? -72.975 23.676 26.837 1.00 43.12 152 GLY A C 1
ATOM 1195 O O . GLY A 1 152 ? -72.748 24.564 26.024 1.00 43.12 152 GLY A O 1
ATOM 1196 N N . MET A 1 153 ? -74.187 23.174 27.095 1.00 36.03 153 MET A N 1
ATOM 1197 C CA . MET A 1 153 ? -75.481 23.871 27.035 1.00 36.03 153 MET A CA 1
ATOM 1198 C C . MET A 1 153 ? -76.568 22.961 27.603 1.00 36.03 153 MET A C 1
ATOM 1200 O O . MET A 1 153 ? -76.576 21.768 27.227 1.00 36.03 153 MET A O 1
#

Radius of gyration: 25.93 Å; Cα contacts (8 Å, |Δi|>4): 147; chains: 1; bounding box: 96×39×56 Å

Foldseek 3Di:
DPVVVPDDDDPLRLLLVLLCVLLPPDDQDWFPVQQCLLVVLCVSLVVLVCVLVVPPVVDDPLSNVLSVLSSVLSNVLNPDGQWDFQDDDDDDPVSNRNRIGGDPVSVVSSNVSSVVCNVSSVVSCCVSVPDPPPPPPPPPPDPPDPPDDDDDD